Protein AF-A0A932JBI5-F1 (afdb_monomer_lite)

Structure (mmCIF, N/CA/C/O backbone):
data_AF-A0A932JBI5-F1
#
_entry.id   AF-A0A932JBI5-F1
#
loop_
_atom_site.group_PDB
_atom_site.id
_atom_site.type_symbol
_atom_site.label_atom_id
_atom_site.label_alt_id
_atom_site.label_comp_id
_atom_site.label_asym_id
_atom_site.label_entity_id
_atom_site.label_seq_id
_atom_site.pdbx_PDB_ins_code
_atom_site.Cartn_x
_atom_site.Cartn_y
_atom_site.Cartn_z
_atom_site.occupancy
_atom_site.B_iso_or_equiv
_atom_site.auth_seq_id
_atom_site.auth_comp_id
_atom_site.auth_asym_id
_atom_site.auth_atom_id
_atom_site.pdbx_PDB_model_num
ATOM 1 N N . MET A 1 1 ? 10.483 14.250 -11.793 1.00 42.47 1 MET A N 1
ATOM 2 C CA . MET A 1 1 ? 9.683 13.056 -12.152 1.00 42.47 1 MET A CA 1
ATOM 3 C C . MET A 1 1 ? 8.397 13.069 -11.343 1.00 42.47 1 MET A C 1
ATOM 5 O O . MET A 1 1 ? 8.476 13.094 -10.121 1.00 42.47 1 MET A O 1
ATOM 9 N N . SER A 1 2 ? 7.231 13.097 -11.994 1.00 41.47 2 SER A N 1
ATOM 10 C CA . SER A 1 2 ? 5.967 12.828 -11.297 1.00 41.47 2 SER A CA 1
ATOM 11 C C . SER A 1 2 ? 5.972 11.359 -10.876 1.00 41.47 2 SER A C 1
ATOM 13 O O . SER A 1 2 ? 6.041 10.475 -11.724 1.00 41.47 2 SER A O 1
ATOM 15 N N . VAL A 1 3 ? 5.974 11.100 -9.569 1.00 54.44 3 VAL A N 1
ATOM 16 C CA . VAL A 1 3 ? 6.136 9.751 -8.993 1.00 54.44 3 VAL A CA 1
ATOM 17 C C . VAL A 1 3 ? 4.893 8.869 -9.230 1.00 54.44 3 VAL A C 1
ATOM 19 O O . VAL A 1 3 ? 4.954 7.660 -9.042 1.00 54.44 3 VAL A O 1
ATOM 22 N N . MET A 1 4 ? 3.758 9.436 -9.665 1.00 59.44 4 MET A N 1
ATOM 23 C CA . MET A 1 4 ? 2.509 8.694 -9.890 1.00 59.44 4 MET A CA 1
ATOM 24 C C . MET A 1 4 ? 1.756 9.196 -11.126 1.00 59.44 4 MET A C 1
ATOM 26 O O . MET A 1 4 ? 1.154 10.267 -11.105 1.00 59.44 4 MET A O 1
ATOM 30 N N . THR A 1 5 ? 1.733 8.387 -12.186 1.00 66.75 5 THR A N 1
ATOM 31 C CA . THR A 1 5 ? 1.028 8.690 -13.446 1.00 66.75 5 THR A CA 1
ATOM 32 C C . THR A 1 5 ? -0.317 7.971 -13.584 1.00 66.75 5 THR A C 1
ATOM 34 O O . THR A 1 5 ? -1.107 8.328 -14.456 1.00 66.75 5 THR A O 1
ATOM 37 N N . LYS A 1 6 ? -0.607 6.968 -12.739 1.00 76.44 6 LYS A N 1
ATOM 38 C CA . LYS A 1 6 ? -1.800 6.104 -12.832 1.00 76.44 6 LYS A CA 1
ATOM 39 C C . LYS A 1 6 ? -2.462 5.890 -11.464 1.00 76.44 6 LYS A C 1
ATOM 41 O O . LYS A 1 6 ? -1.812 6.012 -10.426 1.00 76.44 6 LYS A O 1
ATOM 46 N N . ARG A 1 7 ? -3.769 5.597 -11.463 1.00 77.69 7 AR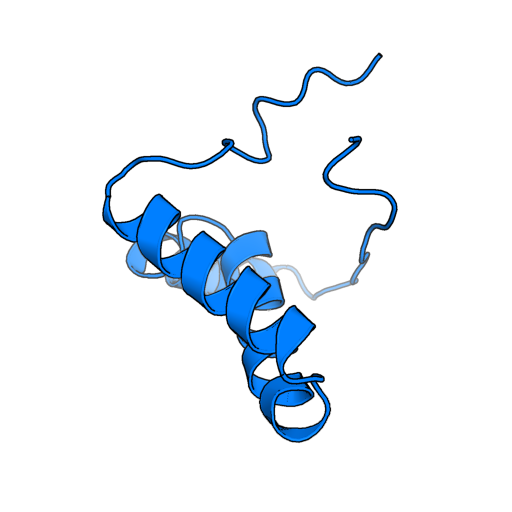G A N 1
ATOM 47 C CA . ARG A 1 7 ? -4.590 5.327 -10.266 1.00 77.69 7 ARG A CA 1
ATOM 48 C C . ARG A 1 7 ? -5.354 4.017 -10.431 1.00 77.69 7 ARG A C 1
ATOM 50 O O . ARG A 1 7 ? -5.776 3.700 -11.536 1.00 77.69 7 ARG A O 1
ATOM 57 N N . ILE A 1 8 ? -5.567 3.320 -9.317 1.00 81.75 8 ILE A N 1
ATOM 58 C CA . ILE A 1 8 ? -6.426 2.137 -9.228 1.00 81.75 8 ILE A CA 1
ATOM 59 C C . ILE A 1 8 ? -7.675 2.535 -8.437 1.00 81.75 8 ILE A C 1
ATOM 61 O O . ILE A 1 8 ? -7.562 3.099 -7.347 1.00 81.75 8 ILE A O 1
ATOM 65 N N . LEU A 1 9 ? -8.848 2.271 -9.007 1.00 86.69 9 LEU A N 1
ATOM 66 C CA . LEU A 1 9 ? -10.159 2.499 -8.403 1.00 86.69 9 LEU A CA 1
ATOM 67 C C . LEU A 1 9 ? -10.838 1.142 -8.236 1.00 86.69 9 LEU A C 1
ATOM 69 O O . LEU A 1 9 ? -10.869 0.356 -9.178 1.00 86.69 9 LEU A O 1
ATOM 73 N N . VAL A 1 10 ? -11.352 0.866 -7.039 1.00 85.44 10 VAL A N 1
ATOM 74 C CA . VAL A 1 10 ? -12.002 -0.407 -6.709 1.00 85.44 10 VAL A CA 1
ATOM 75 C C . VAL A 1 10 ? -13.255 -0.114 -5.899 1.00 85.44 10 VAL A C 1
ATOM 77 O O . VAL A 1 10 ? -13.201 0.659 -4.942 1.00 85.44 10 VAL A O 1
ATOM 80 N N . ASN A 1 11 ? -14.363 -0.752 -6.270 1.00 90.69 11 ASN A N 1
ATOM 81 C CA . ASN A 1 11 ? -15.594 -0.725 -5.491 1.00 90.69 11 ASN A CA 1
ATOM 82 C C . ASN A 1 11 ? -15.589 -1.902 -4.516 1.00 90.69 11 ASN A C 1
ATOM 84 O O . ASN A 1 11 ? -15.364 -3.041 -4.920 1.00 90.69 11 ASN A O 1
ATOM 88 N N . LEU A 1 12 ? -15.834 -1.624 -3.238 1.00 88.94 12 LEU A N 1
ATOM 89 C CA . LEU A 1 12 ? -15.874 -2.628 -2.180 1.00 88.94 12 LEU A CA 1
ATOM 90 C C . LEU A 1 12 ? -17.129 -2.429 -1.324 1.00 88.94 12 LEU A C 1
ATOM 92 O O . LEU A 1 12 ? -17.501 -1.283 -1.065 1.00 88.94 12 LEU A O 1
ATOM 96 N N . PRO A 1 13 ? -17.752 -3.512 -0.830 1.00 96.88 13 PRO A N 1
ATOM 97 C CA . PRO A 1 13 ? -18.744 -3.415 0.230 1.00 96.88 13 PRO A CA 1
ATOM 98 C C . PRO A 1 13 ? -18.167 -2.705 1.460 1.00 96.88 13 PRO A C 1
ATOM 100 O O . PRO A 1 13 ? -17.046 -3.001 1.883 1.00 96.88 13 PRO A O 1
ATOM 103 N N . GLU A 1 14 ? -18.957 -1.823 2.073 1.00 95.12 14 GLU A N 1
ATO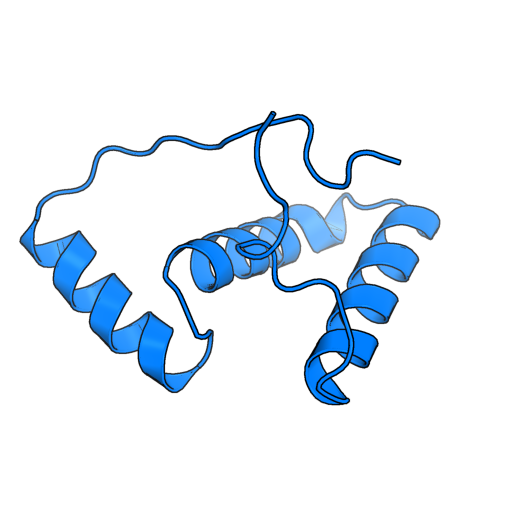M 104 C CA . GLU A 1 14 ? -18.528 -0.970 3.193 1.00 95.12 14 GLU A CA 1
ATOM 105 C C . GLU A 1 14 ? -17.877 -1.773 4.327 1.00 95.12 14 GLU A C 1
ATOM 107 O O . GLU A 1 14 ? -16.801 -1.430 4.812 1.00 95.12 14 GLU A O 1
ATOM 112 N N . LYS A 1 15 ? -18.482 -2.908 4.701 1.00 95.31 15 LYS A N 1
ATOM 113 C CA . LYS A 1 15 ? -17.963 -3.783 5.761 1.00 95.31 15 LYS A CA 1
ATOM 114 C C . LYS A 1 15 ? -16.545 -4.281 5.462 1.00 95.31 15 LYS A C 1
ATOM 116 O O . LYS A 1 15 ? -15.696 -4.268 6.346 1.00 95.31 15 LYS A O 1
ATOM 121 N N . ILE A 1 16 ? -16.274 -4.667 4.215 1.00 93.31 16 ILE A N 1
ATOM 122 C CA . ILE A 1 16 ? -14.949 -5.143 3.792 1.00 93.31 16 ILE A CA 1
ATOM 123 C C . ILE A 1 16 ? -13.944 -3.992 3.831 1.00 93.31 16 ILE A C 1
ATOM 125 O O . ILE A 1 16 ? -12.834 -4.157 4.335 1.00 93.31 16 ILE A O 1
ATOM 129 N N . TYR A 1 17 ? -14.338 -2.810 3.351 1.00 93.25 17 TYR A N 1
ATOM 130 C CA . TYR A 1 17 ? -13.477 -1.633 3.392 1.00 93.25 17 TYR A CA 1
ATOM 131 C C . TYR A 1 17 ? -13.100 -1.241 4.827 1.00 93.25 17 TYR A C 1
ATOM 133 O O . TYR A 1 17 ? -11.940 -0.917 5.088 1.00 93.25 17 TYR A O 1
ATOM 141 N N . GLN A 1 18 ? -14.041 -1.304 5.772 1.00 94.12 18 GLN A N 1
ATOM 142 C CA . GLN A 1 18 ? -13.767 -0.978 7.173 1.00 94.12 18 GLN A CA 1
ATOM 143 C C . GLN A 1 18 ? -12.807 -1.973 7.831 1.00 94.12 18 GLN A C 1
ATOM 145 O O . GLN A 1 18 ? -11.872 -1.542 8.510 1.00 94.12 18 GLN A O 1
ATOM 150 N N . GLU A 1 19 ? -12.968 -3.276 7.591 1.00 93.25 19 GLU A N 1
ATOM 151 C CA . GLU A 1 19 ? -12.021 -4.283 8.091 1.00 93.25 19 GLU A CA 1
ATOM 152 C C . GLU A 1 19 ? -10.627 -4.100 7.472 1.00 93.25 19 GLU A C 1
ATOM 154 O O . GLU A 1 19 ? -9.625 -4.027 8.188 1.00 93.25 19 GLU A O 1
ATOM 159 N N . LEU A 1 20 ? -10.554 -3.875 6.155 1.00 90.25 20 LEU A N 1
ATOM 160 C CA . LEU A 1 20 ? -9.300 -3.578 5.460 1.00 90.25 20 LEU A CA 1
ATOM 161 C C . LEU A 1 20 ? -8.626 -2.313 6.010 1.00 90.25 20 LEU A C 1
ATOM 163 O O . LEU A 1 20 ? -7.408 -2.264 6.168 1.00 90.25 20 LEU A O 1
ATOM 167 N N . LYS A 1 21 ? -9.407 -1.280 6.335 1.00 90.69 21 LYS A N 1
ATOM 168 C CA . LYS A 1 21 ? -8.911 -0.032 6.926 1.00 90.69 21 LYS A CA 1
ATOM 169 C C . LYS A 1 21 ? -8.353 -0.239 8.334 1.00 90.69 21 LYS A C 1
ATOM 171 O O . LYS A 1 21 ? -7.361 0.410 8.675 1.00 90.69 21 LYS A O 1
ATOM 176 N N . ARG A 1 22 ? -8.967 -1.108 9.146 1.00 89.81 22 ARG A N 1
ATOM 177 C CA . ARG A 1 22 ? -8.456 -1.479 10.478 1.00 89.81 22 ARG A CA 1
ATOM 178 C C . ARG A 1 22 ? -7.127 -2.211 10.356 1.00 89.81 22 ARG A C 1
ATOM 180 O O . ARG A 1 22 ? -6.149 -1.753 10.938 1.00 89.81 22 ARG A O 1
ATOM 187 N N . PHE A 1 23 ? -7.076 -3.251 9.527 1.00 86.75 23 PHE A N 1
ATOM 188 C CA . PHE A 1 23 ? -5.853 -4.000 9.233 1.00 86.75 23 PHE A CA 1
ATOM 189 C C . PHE A 1 23 ? -4.725 -3.081 8.737 1.00 86.75 23 PHE A C 1
ATOM 191 O O . PHE A 1 23 ? -3.623 -3.052 9.284 1.00 86.75 23 PHE A O 1
ATOM 198 N N . ALA A 1 24 ? -5.034 -2.222 7.764 1.00 87.06 24 ALA A N 1
ATOM 199 C CA . ALA A 1 24 ? -4.058 -1.335 7.149 1.00 87.06 24 ALA A CA 1
ATOM 200 C C . ALA A 1 24 ? -3.399 -0.348 8.123 1.00 87.06 24 ALA A C 1
ATOM 202 O O . ALA A 1 24 ? -2.282 0.098 7.867 1.00 87.06 24 ALA A O 1
ATOM 203 N N . ARG A 1 25 ? -4.077 0.040 9.211 1.00 81.62 25 ARG A N 1
ATOM 204 C CA . ARG A 1 25 ? -3.509 0.950 10.219 1.00 81.62 25 ARG A CA 1
ATOM 205 C C . ARG A 1 25 ? -2.375 0.314 11.013 1.00 81.62 25 ARG A C 1
ATOM 207 O O . ARG A 1 25 ? -1.472 1.045 11.406 1.00 81.62 25 ARG A O 1
ATOM 214 N N . VAL A 1 26 ? -2.438 -0.996 11.239 1.00 77.31 26 VAL A N 1
ATOM 215 C CA . VAL A 1 26 ? -1.476 -1.724 12.073 1.00 77.31 26 VAL A CA 1
ATOM 216 C C . VAL A 1 26 ? -0.171 -1.943 11.310 1.00 77.31 26 VAL A C 1
ATOM 218 O O . VAL A 1 26 ? 0.895 -1.626 11.824 1.00 77.31 26 VAL A O 1
ATOM 221 N N . GLU A 1 27 ? -0.259 -2.399 10.059 1.00 72.38 27 GLU A N 1
ATOM 222 C CA . GLU A 1 27 ? 0.919 -2.898 9.334 1.00 72.38 27 GLU A CA 1
ATOM 223 C C . GLU A 1 27 ? 1.355 -2.014 8.147 1.00 72.38 27 GLU A C 1
ATOM 225 O O . GLU A 1 27 ? 2.543 -1.915 7.843 1.00 72.38 27 GLU A O 1
ATOM 230 N N . TYR A 1 28 ? 0.429 -1.291 7.501 1.00 75.31 28 TYR A N 1
ATOM 231 C CA . TYR A 1 28 ? 0.670 -0.672 6.180 1.00 75.31 28 TYR A CA 1
ATOM 232 C C . TYR A 1 28 ? 0.421 0.848 6.119 1.00 75.31 28 TYR A C 1
ATOM 234 O O . TYR A 1 28 ? 0.464 1.449 5.040 1.00 75.31 28 TYR A O 1
ATOM 242 N N . LYS A 1 29 ? 0.123 1.495 7.256 1.00 79.00 29 LYS A N 1
ATOM 243 C CA . LYS A 1 29 ? -0.316 2.905 7.426 1.00 79.00 29 LYS A CA 1
ATOM 244 C C . LYS A 1 29 ? -1.617 3.306 6.709 1.00 79.00 29 LYS A C 1
ATOM 246 O O . LYS A 1 29 ? -2.290 4.240 7.150 1.00 79.00 29 LYS A O 1
ATOM 251 N N . SER A 1 30 ? -1.973 2.686 5.583 1.00 85.06 30 SER A N 1
ATOM 252 C CA . SER A 1 30 ? -3.158 3.025 4.787 1.00 85.06 30 SER A CA 1
ATOM 253 C C . SER A 1 30 ? -3.602 1.884 3.875 1.00 85.06 30 SER A C 1
ATOM 255 O O . SER A 1 30 ? -2.784 1.070 3.457 1.00 85.06 30 SER A O 1
ATOM 257 N N . VAL A 1 31 ? -4.886 1.879 3.500 1.00 87.06 31 VAL A N 1
ATOM 258 C CA . VAL A 1 31 ? -5.465 0.906 2.554 1.00 87.06 31 VAL A CA 1
ATOM 259 C C . VAL A 1 31 ? -4.693 0.874 1.231 1.00 87.06 31 VAL A C 1
ATOM 261 O O . VAL A 1 31 ? -4.409 -0.192 0.699 1.00 87.06 31 VAL A O 1
ATOM 264 N N . SER A 1 32 ? -4.274 2.037 0.723 1.00 84.56 32 SER A N 1
ATOM 265 C CA . SER A 1 32 ? -3.453 2.119 -0.490 1.00 84.56 32 SER A CA 1
ATOM 266 C C . SER A 1 32 ? -2.075 1.468 -0.335 1.00 84.56 32 SER A C 1
ATOM 268 O O . SER A 1 32 ? -1.522 1.001 -1.323 1.00 84.56 32 SER A O 1
ATOM 270 N N . GLY A 1 33 ? -1.522 1.451 0.882 1.00 82.25 33 GLY A N 1
ATOM 271 C CA . GLY A 1 33 ? -0.281 0.741 1.195 1.00 82.25 33 GLY A CA 1
ATOM 272 C C . GLY A 1 33 ? -0.466 -0.767 1.075 1.00 82.25 33 GLY A C 1
ATOM 273 O O . GLY A 1 33 ? 0.317 -1.405 0.385 1.00 82.25 33 GLY A O 1
ATOM 274 N N . VAL A 1 34 ? -1.557 -1.295 1.644 1.00 87.88 34 VAL A N 1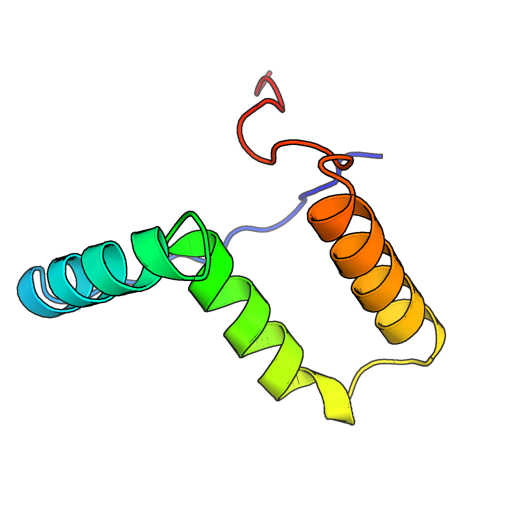
ATOM 275 C CA . VAL A 1 34 ? -1.915 -2.719 1.528 1.00 87.88 34 VAL A CA 1
ATOM 276 C C . VAL A 1 34 ? -2.045 -3.122 0.064 1.00 87.88 34 VAL A C 1
ATOM 278 O O . VAL A 1 34 ? -1.340 -4.013 -0.387 1.00 87.88 34 VAL A O 1
ATOM 281 N N . ILE A 1 35 ? -2.886 -2.414 -0.703 1.00 86.94 35 ILE A N 1
ATOM 282 C CA . ILE A 1 35 ? -3.128 -2.737 -2.119 1.00 86.94 35 ILE A CA 1
ATOM 283 C C . ILE A 1 35 ? -1.819 -2.726 -2.912 1.00 86.94 35 ILE A C 1
ATOM 285 O O . ILE A 1 35 ? -1.603 -3.593 -3.752 1.00 86.94 35 ILE A O 1
ATOM 289 N N . ARG A 1 36 ? -0.934 -1.759 -2.649 1.00 82.69 36 ARG A N 1
ATOM 290 C CA . ARG A 1 36 ? 0.343 -1.673 -3.354 1.00 82.69 36 ARG A CA 1
ATOM 291 C C . ARG A 1 36 ? 1.253 -2.850 -3.035 1.00 82.69 36 ARG A C 1
ATOM 293 O O . ARG A 1 36 ? 1.762 -3.444 -3.976 1.00 82.69 36 ARG A O 1
ATOM 300 N N . GLU A 1 37 ? 1.458 -3.174 -1.761 1.00 83.00 37 GLU A N 1
ATOM 301 C CA . GLU A 1 37 ? 2.308 -4.311 -1.394 1.00 83.00 37 GLU A CA 1
ATOM 302 C C . GLU A 1 37 ? 1.721 -5.619 -1.932 1.00 83.00 37 GLU A C 1
ATOM 304 O O . GLU A 1 37 ? 2.446 -6.383 -2.551 1.00 83.00 37 GLU A O 1
ATOM 309 N N . SER A 1 38 ? 0.400 -5.819 -1.856 1.00 85.56 38 SER A N 1
ATOM 310 C CA . SER A 1 38 ? -0.246 -6.999 -2.448 1.00 85.56 38 SER A CA 1
ATOM 311 C C . SER A 1 38 ? -0.046 -7.100 -3.966 1.00 85.56 38 SER A C 1
ATOM 313 O O . SER A 1 38 ? 0.157 -8.195 -4.486 1.00 85.56 38 SER A O 1
ATOM 315 N N . ILE A 1 39 ? -0.092 -5.976 -4.692 1.00 84.94 39 ILE A N 1
ATOM 316 C CA . ILE A 1 39 ? 0.205 -5.947 -6.133 1.00 84.94 39 ILE A CA 1
ATOM 317 C C . ILE A 1 39 ? 1.678 -6.273 -6.380 1.00 84.94 39 ILE A C 1
ATOM 319 O O . ILE A 1 39 ? 1.975 -7.081 -7.253 1.00 84.94 39 ILE A O 1
ATOM 323 N N . LEU A 1 40 ? 2.595 -5.664 -5.626 1.00 82.38 40 LEU A N 1
ATOM 324 C CA . LEU A 1 40 ? 4.031 -5.897 -5.778 1.00 82.38 40 LEU A CA 1
ATOM 325 C C . LEU A 1 40 ? 4.405 -7.349 -5.478 1.00 82.38 40 LEU A C 1
ATOM 327 O O . LEU A 1 40 ? 5.169 -7.934 -6.237 1.00 82.38 40 LEU A O 1
ATOM 331 N N . ASP A 1 41 ? 3.827 -7.949 -4.440 1.00 82.88 41 ASP A N 1
ATOM 332 C CA . ASP A 1 41 ? 4.043 -9.356 -4.099 1.00 82.88 41 ASP A CA 1
ATOM 333 C C . ASP A 1 41 ? 3.508 -10.279 -5.202 1.00 82.88 41 ASP A C 1
ATOM 335 O O . ASP A 1 41 ? 4.140 -11.279 -5.539 1.00 82.88 41 ASP A O 1
ATOM 339 N N . LYS A 1 42 ? 2.376 -9.923 -5.828 1.00 84.12 42 LYS A N 1
ATOM 340 C CA . LYS A 1 42 ? 1.816 -10.692 -6.947 1.00 84.12 42 LYS A CA 1
ATOM 341 C C . LYS A 1 42 ? 2.636 -10.552 -8.231 1.00 84.12 42 LYS A C 1
ATOM 343 O O . LYS A 1 42 ? 2.775 -11.531 -8.956 1.00 84.12 42 LYS A O 1
ATOM 348 N N . LEU A 1 43 ? 3.173 -9.361 -8.494 1.00 80.69 43 LEU A N 1
ATOM 349 C CA . LEU A 1 43 ? 4.007 -9.060 -9.660 1.00 80.69 43 LEU A CA 1
ATOM 350 C C . LEU A 1 43 ? 5.477 -9.440 -9.465 1.00 80.69 43 LEU A C 1
ATOM 352 O O . LEU A 1 43 ? 6.229 -9.409 -10.430 1.00 80.69 43 LEU A O 1
ATOM 356 N N . GLY A 1 44 ? 5.914 -9.799 -8.255 1.00 66.62 44 GLY A N 1
ATOM 357 C CA . GLY A 1 44 ? 7.327 -10.020 -7.934 1.00 66.62 44 GLY A CA 1
ATOM 358 C C . GLY A 1 44 ? 8.037 -11.052 -8.819 1.00 66.62 44 GLY A C 1
ATOM 359 O O . GLY A 1 44 ? 9.244 -10.945 -9.012 1.00 66.62 44 GLY A O 1
ATOM 360 N N . GLY A 1 45 ? 7.302 -12.006 -9.403 1.00 67.50 45 GLY A N 1
ATOM 361 C CA . GLY 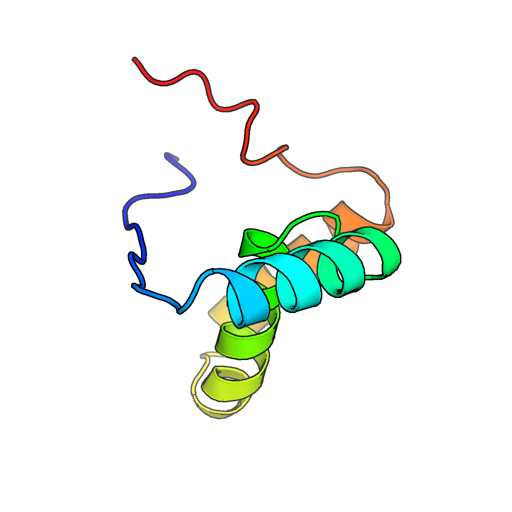A 1 45 ? 7.839 -12.962 -10.382 1.00 67.50 45 GLY A CA 1
ATOM 362 C C . GLY A 1 45 ? 7.988 -12.419 -11.811 1.00 67.50 45 GLY A C 1
ATOM 363 O O . GLY A 1 45 ? 8.689 -13.020 -12.618 1.00 67.50 45 GLY A O 1
ATOM 364 N N . GLU A 1 46 ? 7.349 -11.293 -12.122 1.00 74.12 46 GLU A N 1
ATOM 365 C CA . GLU A 1 46 ? 7.288 -10.670 -13.452 1.00 74.12 46 GLU A CA 1
ATOM 366 C C . GLU A 1 46 ? 8.120 -9.378 -13.545 1.00 74.12 46 GLU A C 1
ATOM 368 O O . GLU A 1 46 ? 8.320 -8.848 -14.637 1.00 74.12 46 GLU A O 1
ATOM 373 N N . LEU A 1 47 ? 8.629 -8.863 -12.419 1.00 75.38 47 LEU A N 1
ATOM 374 C CA . LEU A 1 47 ? 9.446 -7.649 -12.400 1.00 75.38 47 LEU A CA 1
ATOM 375 C C . LEU A 1 47 ? 10.833 -7.892 -13.007 1.00 75.38 47 LEU A C 1
ATOM 377 O O . LEU A 1 47 ? 11.547 -8.831 -12.647 1.00 75.38 47 LEU A O 1
ATOM 381 N N . SER A 1 48 ? 11.280 -6.967 -13.856 1.00 79.88 48 SER A N 1
ATOM 382 C CA . SER A 1 48 ? 12.680 -6.915 -14.275 1.00 79.88 48 SER A CA 1
ATOM 383 C C . SER A 1 48 ? 13.603 -6.613 -13.085 1.00 79.88 48 SER A C 1
ATOM 385 O O . SER A 1 48 ? 13.202 -6.016 -12.081 1.00 79.88 48 SER A O 1
ATOM 387 N N . LYS A 1 49 ? 14.895 -6.950 -13.208 1.00 78.94 49 LYS A N 1
ATOM 388 C CA . LYS A 1 49 ? 15.904 -6.663 -12.166 1.00 78.94 49 LYS A CA 1
ATOM 389 C C . LYS A 1 49 ? 15.934 -5.184 -11.754 1.00 78.94 49 LYS A C 1
ATOM 391 O O . LYS A 1 49 ? 16.113 -4.878 -10.576 1.00 78.94 49 LYS A O 1
ATOM 396 N N . SER A 1 50 ? 15.748 -4.267 -12.704 1.00 76.75 50 SER A N 1
ATOM 397 C CA . SER A 1 50 ? 15.705 -2.824 -12.442 1.00 76.75 50 SER A CA 1
ATOM 398 C C . SER A 1 50 ? 14.466 -2.396 -11.657 1.00 76.75 50 SER A C 1
ATOM 400 O O . SER A 1 50 ? 14.564 -1.540 -10.780 1.00 76.75 50 SER A O 1
ATOM 402 N N . GLU A 1 51 ? 13.309 -2.999 -11.926 1.00 75.44 51 GLU A N 1
ATOM 403 C CA . GLU A 1 51 ? 12.061 -2.686 -11.222 1.00 75.44 51 GLU A CA 1
ATOM 404 C C . GLU A 1 51 ? 12.067 -3.259 -9.806 1.00 75.44 51 GLU A C 1
ATOM 406 O O . GLU A 1 51 ? 11.724 -2.553 -8.858 1.00 75.44 51 GLU A O 1
ATOM 411 N N . ALA A 1 52 ? 12.563 -4.487 -9.635 1.00 76.56 52 ALA A N 1
ATOM 412 C CA . ALA A 1 52 ? 12.771 -5.086 -8.319 1.00 76.56 52 ALA A CA 1
ATOM 413 C C . ALA A 1 52 ? 13.711 -4.231 -7.447 1.00 76.56 52 ALA A C 1
ATOM 415 O O . ALA A 1 52 ? 13.437 -3.994 -6.270 1.00 76.56 52 ALA A O 1
ATOM 416 N N . HIS A 1 53 ? 14.783 -3.682 -8.035 1.00 79.75 53 HIS A N 1
ATOM 417 C CA . HIS A 1 53 ? 15.685 -2.768 -7.331 1.00 79.75 53 HIS A CA 1
ATOM 418 C C . HIS A 1 53 ? 14.993 -1.463 -6.894 1.00 79.75 53 HIS A C 1
ATOM 420 O O . HIS A 1 53 ? 15.221 -0.989 -5.779 1.00 79.75 53 HIS A O 1
ATOM 426 N N . LEU A 1 54 ? 14.122 -0.888 -7.734 1.00 79.69 54 LEU A N 1
ATOM 427 C CA . LEU A 1 54 ? 13.336 0.301 -7.376 1.00 79.69 54 LEU A CA 1
ATOM 428 C C . LEU A 1 54 ? 12.380 0.028 -6.208 1.00 79.69 54 LEU A C 1
ATOM 430 O O . LEU A 1 54 ? 12.262 0.863 -5.307 1.00 79.69 54 LEU A O 1
ATOM 434 N N . VAL A 1 55 ? 11.735 -1.142 -6.196 1.00 76.62 55 VAL A N 1
ATOM 435 C CA . VAL A 1 55 ? 10.846 -1.577 -5.109 1.00 76.62 55 VAL A CA 1
ATOM 436 C C . VAL A 1 55 ? 11.616 -1.715 -3.795 1.00 76.62 55 VAL A C 1
ATOM 438 O O . VAL A 1 55 ? 11.226 -1.120 -2.787 1.00 76.62 55 VAL A O 1
ATOM 441 N N . GLU A 1 56 ? 12.750 -2.418 -3.804 1.00 79.94 56 GLU A N 1
ATOM 442 C CA . GLU A 1 56 ? 13.572 -2.610 -2.603 1.00 79.94 56 GLU A CA 1
ATOM 443 C C . GLU A 1 56 ? 14.155 -1.297 -2.071 1.00 79.94 56 GLU A C 1
ATOM 445 O O . GLU A 1 56 ? 14.168 -1.054 -0.857 1.00 79.94 56 GLU A O 1
ATOM 450 N N . LYS A 1 57 ? 14.556 -0.387 -2.966 1.00 80.81 57 LYS A N 1
ATOM 451 C CA . LYS A 1 57 ? 14.963 0.969 -2.584 1.00 80.81 57 LYS A CA 1
ATOM 452 C C . LYS A 1 57 ? 13.819 1.713 -1.888 1.00 80.81 57 LYS A C 1
ATOM 454 O O . LYS A 1 57 ? 14.034 2.269 -0.811 1.00 80.81 57 LYS A O 1
ATOM 459 N N . GLY A 1 58 ? 12.605 1.663 -2.441 1.00 77.50 58 GLY A N 1
ATOM 460 C CA . GLY A 1 58 ? 11.413 2.269 -1.839 1.00 77.50 58 GLY A CA 1
ATOM 461 C C . GLY A 1 58 ? 11.081 1.701 -0.453 1.00 77.50 58 GLY A C 1
ATOM 462 O O . GLY A 1 58 ? 10.818 2.464 0.480 1.00 77.50 58 GLY A O 1
ATOM 463 N N . ARG A 1 59 ? 11.173 0.375 -0.276 1.00 77.56 59 ARG A N 1
ATOM 464 C CA . ARG A 1 59 ? 11.001 -0.301 1.026 1.00 77.56 59 ARG A CA 1
ATOM 465 C C . ARG A 1 59 ? 12.071 0.116 2.038 1.00 77.56 59 ARG A C 1
ATOM 467 O O . ARG A 1 59 ? 11.770 0.317 3.215 1.00 77.56 59 ARG A O 1
ATOM 474 N N . SER A 1 60 ? 13.325 0.241 1.605 1.00 78.88 60 SER A N 1
ATOM 475 C CA . SER A 1 60 ? 14.446 0.681 2.449 1.00 78.88 60 SER A CA 1
ATOM 476 C C . SER A 1 60 ? 14.288 2.133 2.911 1.00 78.88 60 SER A C 1
ATOM 478 O O . SER A 1 60 ? 14.445 2.425 4.097 1.00 78.88 60 SER A O 1
ATOM 480 N N . GLU A 1 61 ? 13.908 3.038 2.005 1.00 76.69 61 GLU A N 1
ATOM 481 C CA . GLU A 1 61 ? 13.611 4.434 2.338 1.00 76.69 61 GLU A CA 1
ATOM 482 C C . GLU A 1 61 ? 12.471 4.514 3.355 1.00 76.69 61 GLU A C 1
ATOM 484 O O . GLU A 1 61 ? 12.658 5.100 4.425 1.00 76.69 61 GLU A O 1
ATOM 489 N N . TYR A 1 62 ? 11.355 3.827 3.081 1.00 73.06 62 TYR A N 1
ATOM 490 C CA . TYR A 1 62 ? 10.190 3.777 3.964 1.00 73.06 62 TYR A CA 1
ATOM 491 C C . TYR A 1 62 ? 10.541 3.312 5.385 1.00 73.06 62 TYR A C 1
ATOM 493 O O . TYR A 1 62 ? 10.117 3.939 6.360 1.00 73.06 62 TYR A O 1
ATOM 501 N N . ARG A 1 63 ? 11.351 2.249 5.516 1.00 74.56 63 ARG A N 1
ATOM 502 C CA . ARG A 1 63 ? 11.826 1.733 6.814 1.00 74.56 63 ARG A CA 1
ATOM 503 C C . ARG A 1 63 ? 12.693 2.738 7.573 1.00 74.56 63 ARG A C 1
ATOM 505 O O . ARG A 1 63 ? 12.635 2.790 8.794 1.00 74.56 63 ARG A O 1
ATOM 512 N N . ARG A 1 64 ? 13.459 3.569 6.864 1.00 79.06 64 ARG A N 1
ATOM 513 C CA . ARG A 1 64 ? 14.299 4.630 7.447 1.00 79.06 64 ARG A CA 1
ATOM 514 C C . ARG A 1 64 ? 13.515 5.900 7.797 1.00 79.06 64 ARG A C 1
ATOM 516 O O . ARG A 1 64 ? 14.129 6.916 8.110 1.00 79.06 64 ARG A O 1
ATOM 523 N N . GLY A 1 65 ? 12.183 5.881 7.678 1.00 69.25 65 GLY A N 1
ATOM 524 C CA . GLY A 1 65 ? 11.341 7.072 7.827 1.00 69.25 65 GLY A CA 1
ATOM 525 C C . GLY A 1 65 ? 11.578 8.124 6.738 1.00 69.25 65 GLY A C 1
ATOM 526 O O . GLY A 1 65 ? 11.097 9.249 6.853 1.00 69.25 65 GLY A O 1
ATOM 527 N N . LYS A 1 66 ? 12.324 7.763 5.688 1.00 62.53 66 LYS A N 1
ATOM 528 C CA . LYS A 1 66 ? 12.592 8.576 4.504 1.00 62.53 66 LYS A CA 1
ATOM 529 C C . LYS A 1 66 ? 11.660 8.114 3.380 1.00 62.53 66 LYS A C 1
ATOM 531 O O . LYS A 1 66 ? 11.007 7.080 3.466 1.00 62.53 66 LYS A O 1
ATOM 536 N N . GLY A 1 67 ? 11.562 8.900 2.323 1.00 61.16 67 GLY A N 1
ATOM 537 C CA . GLY A 1 67 ? 10.669 8.607 1.205 1.00 61.16 67 GLY A CA 1
ATOM 538 C C . GLY A 1 67 ? 9.506 9.582 1.144 1.00 61.16 67 GLY A C 1
ATOM 539 O O . GLY A 1 67 ? 9.097 10.176 2.140 1.00 61.16 67 GLY A O 1
ATOM 540 N N . VAL A 1 68 ? 9.016 9.799 -0.070 1.00 57.34 68 VAL A N 1
ATOM 541 C CA . VAL A 1 68 ? 8.002 10.812 -0.349 1.00 57.34 68 VAL A CA 1
ATOM 542 C C . VAL A 1 68 ? 6.674 10.353 0.257 1.00 57.34 68 VAL A C 1
ATOM 544 O O . VAL A 1 68 ? 6.135 9.331 -0.180 1.00 57.34 68 VAL A O 1
ATOM 547 N N . PRO A 1 69 ? 6.094 11.086 1.231 1.00 56.06 69 PRO A N 1
ATOM 548 C CA . PRO A 1 69 ? 4.720 10.852 1.623 1.00 56.06 69 PRO A CA 1
ATOM 549 C C . PRO A 1 69 ? 3.862 11.036 0.374 1.00 56.06 69 PRO A C 1
ATOM 551 O O . PRO A 1 69 ? 3.708 12.125 -0.160 1.00 56.06 69 PRO A O 1
ATOM 554 N N . TRP A 1 70 ? 3.274 9.958 -0.117 1.00 54.44 70 TRP A N 1
ATOM 555 C CA . TRP A 1 70 ? 2.471 9.954 -1.345 1.00 54.44 70 TRP A CA 1
ATOM 556 C C . TRP A 1 70 ? 1.328 10.988 -1.306 1.00 54.44 70 TRP A C 1
ATOM 558 O O . TRP A 1 70 ? 0.841 11.426 -2.344 1.00 54.44 70 TRP A O 1
ATOM 568 N N . ARG A 1 71 ? 0.906 11.375 -0.090 1.00 49.34 71 ARG A N 1
ATOM 569 C CA . ARG A 1 71 ? -0.096 12.413 0.197 1.00 49.34 71 ARG A CA 1
ATOM 570 C C . ARG A 1 71 ? 0.457 13.845 0.232 1.00 49.34 71 ARG A C 1
ATOM 572 O O . ARG A 1 71 ? -0.341 14.767 0.145 1.00 49.34 71 ARG A O 1
ATOM 579 N N . SER A 1 72 ? 1.770 14.051 0.367 1.00 49.00 72 SER A N 1
ATOM 580 C CA . SER A 1 72 ? 2.395 15.385 0.379 1.00 49.00 72 SER A CA 1
ATOM 581 C C . SER A 1 72 ? 2.686 15.926 -1.021 1.00 49.00 72 SER A C 1
ATOM 583 O O . SER A 1 72 ? 3.150 17.055 -1.156 1.00 49.00 72 SER A O 1
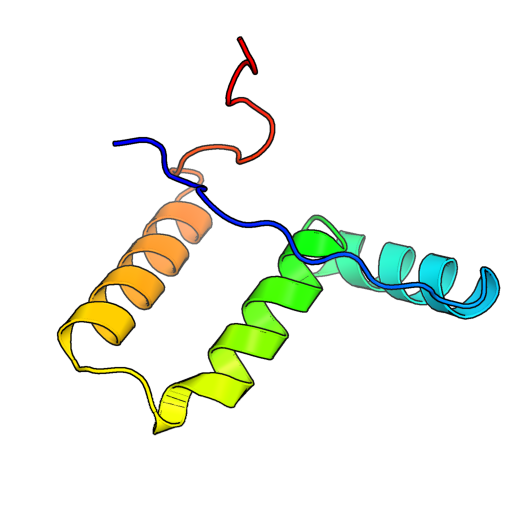ATOM 585 N N . VAL A 1 73 ? 2.407 15.151 -2.073 1.00 49.09 73 VAL A N 1
ATOM 586 C CA . VAL A 1 73 ? 2.428 15.651 -3.449 1.00 49.09 73 VAL A CA 1
ATOM 587 C C . VAL A 1 73 ? 1.232 16.593 -3.617 1.00 49.09 73 VAL A C 1
ATOM 589 O O . VAL A 1 73 ? 0.098 16.139 -3.798 1.00 49.09 73 VAL A O 1
ATOM 592 N N . ARG A 1 74 ? 1.480 17.907 -3.507 1.00 36.00 74 ARG A N 1
ATOM 593 C CA . ARG A 1 74 ? 0.499 18.945 -3.854 1.00 36.00 74 ARG A CA 1
ATOM 594 C C . ARG A 1 74 ? 0.069 18.718 -5.300 1.00 36.00 74 ARG A C 1
ATOM 596 O O . ARG A 1 74 ? 0.896 18.710 -6.206 1.00 36.00 74 ARG A O 1
ATOM 603 N N . ARG A 1 75 ? -1.227 18.483 -5.482 1.00 44.72 75 A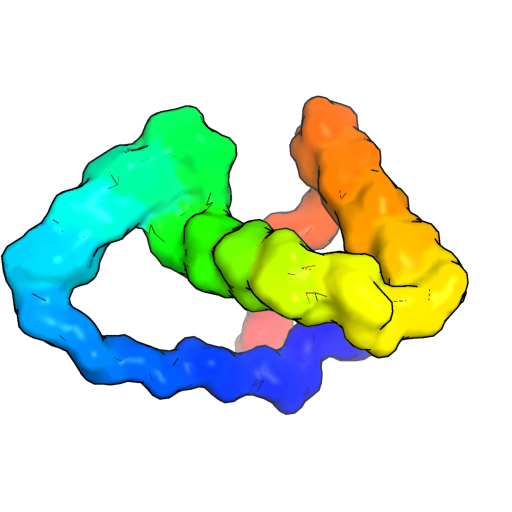RG A N 1
ATOM 604 C CA . ARG A 1 75 ? -1.866 18.393 -6.792 1.00 44.72 75 ARG A CA 1
ATOM 605 C C . ARG A 1 75 ? -2.096 19.827 -7.267 1.00 44.72 75 ARG A C 1
ATOM 607 O O . ARG A 1 75 ? -2.847 20.545 -6.612 1.00 44.72 75 ARG A O 1
ATOM 614 N N . GLY A 1 76 ? -1.390 20.220 -8.321 1.00 38.72 76 GLY A N 1
ATOM 615 C CA . GLY A 1 76 ? -1.727 21.338 -9.198 1.00 38.72 76 GLY A CA 1
ATOM 616 C C . GLY A 1 76 ? -2.118 20.737 -10.531 1.00 38.72 76 GLY A C 1
ATOM 617 O O . GLY A 1 76 ? -1.314 19.904 -11.010 1.00 38.72 76 GLY A O 1
#

pLDDT: mean 75.74, std 14.58, range [36.0, 96.88]

Secondary structure (DSSP, 8-state):
--S----------HHHHHHHHHHHHHHTSSHHHHHHHHHHHHHTTT--HHHHHHHHHHHHHHHTT-S--TT-S---

Sequence (76 aa):
MSVMTKRILVNLPEKIYQELKRFARVEYKSVSGVIRESILDKLGGELSKSEAHLVEKGRSEYRRGKGVPWRSVRRG

Foldseek 3Di:
DPPDDDDDDDDDDPVVLVVLQVVCVPPQVGSVSVVVVVVCVVCVVVDDPVRVVVVVVQVVCVVVVHDDPPVPPDDD

Radius of gyration: 13.93 Å; chains: 1; bounding box: 35×34×26 Å